Protein AF-A0A538GQW2-F1 (afdb_monomer_lite)

Sequence (144 aa):
MAVRPARARRPAAADGRGLSLFFSEIAHFVPCELCWYQRICMYPLTIASLLAALANDRRVARYLLPLPLVGACVSVYHLLVENKVVGQSTACLISAPGGCATKWIEEFGYVTIPVLALTAFALCFAFLLLGALPPPRLATVEAT

Radius of gyration: 22.12 Å; chains: 1; bounding box: 91×37×44 Å

Structure (mmCIF, N/CA/C/O backbone):
data_AF-A0A538GQW2-F1
#
_entry.id   AF-A0A538GQW2-F1
#
loop_
_atom_site.group_PDB
_atom_site.id
_atom_site.type_symbol
_atom_site.label_atom_id
_atom_site.label_alt_id
_atom_site.label_comp_id
_atom_site.label_asym_id
_atom_site.label_entity_id
_atom_site.label_seq_id
_atom_site.pdbx_PDB_ins_code
_atom_site.Cartn_x
_atom_site.Cartn_y
_atom_site.Cartn_z
_atom_site.occupancy
_atom_site.B_iso_or_equiv
_atom_site.auth_seq_id
_atom_site.auth_comp_id
_atom_site.auth_asym_id
_atom_site.auth_atom_id
_atom_site.pdbx_PDB_model_num
ATOM 1 N N . MET A 1 1 ? 53.603 16.274 11.797 1.00 43.31 1 MET A N 1
ATOM 2 C CA . MET A 1 1 ? 53.699 15.618 13.117 1.00 43.31 1 MET A CA 1
ATOM 3 C C . MET A 1 1 ? 53.087 16.563 14.147 1.00 43.31 1 MET A C 1
ATOM 5 O O . MET A 1 1 ? 53.716 17.554 14.470 1.00 43.31 1 MET A O 1
ATOM 9 N N . ALA A 1 2 ? 51.837 16.335 14.560 1.00 39.91 2 ALA A N 1
ATOM 10 C CA . ALA A 1 2 ? 51.233 16.915 15.764 1.00 39.91 2 ALA A CA 1
ATOM 11 C C . ALA A 1 2 ? 49.959 16.123 16.093 1.00 39.91 2 ALA A C 1
ATOM 13 O O . ALA A 1 2 ? 49.203 15.729 15.208 1.00 39.91 2 ALA A O 1
ATOM 14 N N . VAL A 1 3 ? 49.822 15.815 17.373 1.00 46.31 3 VAL A N 1
ATOM 15 C CA . VAL A 1 3 ? 49.082 14.701 17.964 1.00 46.31 3 VAL A CA 1
ATOM 16 C C . VAL A 1 3 ? 47.628 15.092 18.266 1.00 46.31 3 VAL A C 1
ATOM 18 O O . VAL A 1 3 ? 47.338 16.233 18.611 1.00 46.31 3 VAL A O 1
ATOM 21 N N . ARG A 1 4 ? 46.710 14.125 18.120 1.00 53.34 4 ARG A N 1
ATOM 22 C CA . ARG A 1 4 ? 45.269 14.217 18.429 1.00 53.34 4 ARG A CA 1
ATOM 23 C C . ARG A 1 4 ? 44.999 14.664 19.875 1.00 53.34 4 ARG A C 1
ATOM 25 O O . ARG A 1 4 ? 45.653 14.143 20.775 1.00 53.34 4 ARG A O 1
ATOM 32 N N . PRO A 1 5 ? 43.890 15.376 20.136 1.00 49.88 5 PRO A N 1
ATOM 33 C CA . PRO A 1 5 ? 43.146 15.203 21.371 1.00 49.88 5 PRO A CA 1
ATOM 34 C C . PRO A 1 5 ? 41.912 14.322 21.136 1.00 49.88 5 PRO A C 1
ATOM 36 O O . PRO A 1 5 ? 41.157 14.470 20.173 1.00 49.88 5 PRO A O 1
ATOM 39 N N . ALA A 1 6 ? 41.735 13.369 22.045 1.00 54.78 6 ALA A N 1
ATOM 40 C CA . ALA A 1 6 ? 40.610 12.459 22.133 1.00 54.78 6 ALA A CA 1
ATOM 41 C C . ALA A 1 6 ? 39.270 13.213 22.209 1.00 54.78 6 ALA A C 1
ATOM 43 O O . ALA A 1 6 ? 38.963 13.845 23.217 1.00 54.78 6 ALA A O 1
ATOM 44 N N . ARG A 1 7 ? 38.419 13.087 21.182 1.00 55.00 7 ARG A N 1
ATOM 45 C CA . ARG A 1 7 ? 36.977 13.308 21.351 1.00 55.00 7 ARG A CA 1
ATOM 46 C C . ARG A 1 7 ? 36.307 11.974 21.639 1.00 55.00 7 ARG A C 1
ATOM 48 O O . ARG A 1 7 ? 36.103 11.159 20.747 1.00 55.00 7 ARG A O 1
ATOM 55 N N . ALA A 1 8 ? 36.062 11.788 22.933 1.00 50.91 8 ALA A N 1
ATOM 56 C CA . ALA A 1 8 ? 34.966 11.054 23.550 1.00 50.91 8 ALA A CA 1
ATOM 57 C C . ALA A 1 8 ? 34.239 10.048 22.642 1.00 50.91 8 ALA A C 1
ATOM 59 O O . ALA A 1 8 ? 33.421 10.422 21.801 1.00 50.91 8 ALA A O 1
ATOM 60 N N . ARG A 1 9 ? 34.469 8.757 22.914 1.00 55.25 9 ARG A N 1
ATOM 61 C CA . ARG A 1 9 ? 33.508 7.691 22.616 1.00 55.25 9 ARG A CA 1
ATOM 62 C C . ARG A 1 9 ? 32.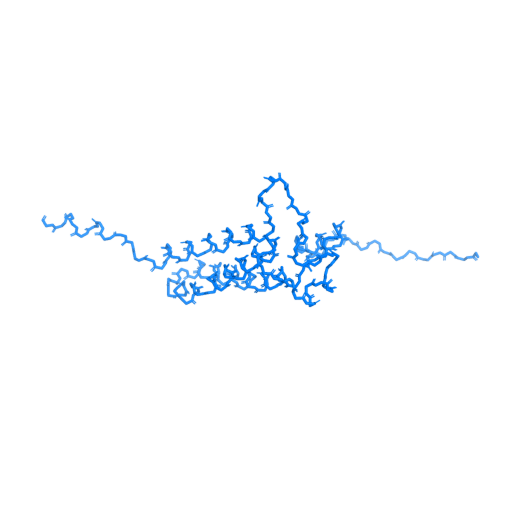166 8.097 23.227 1.00 55.25 9 ARG A C 1
ATOM 64 O O . ARG A 1 9 ? 31.976 7.968 24.433 1.00 55.25 9 ARG A O 1
ATOM 71 N N . ARG A 1 10 ? 31.256 8.630 22.412 1.00 51.97 10 ARG A N 1
ATOM 72 C CA . ARG A 1 10 ? 29.853 8.750 22.807 1.00 51.97 10 ARG A CA 1
ATOM 73 C C . ARG A 1 10 ? 29.294 7.327 22.925 1.00 51.97 10 ARG A C 1
ATOM 75 O O . ARG A 1 10 ? 29.550 6.526 22.024 1.00 51.97 10 ARG A O 1
ATOM 82 N N . PRO A 1 11 ? 28.603 6.984 24.024 1.00 46.16 11 PRO A N 1
ATOM 83 C CA . PRO A 1 11 ? 28.002 5.669 24.182 1.00 46.16 11 PRO A CA 1
ATOM 84 C C . PRO A 1 11 ? 27.003 5.424 23.046 1.00 46.16 11 PRO A C 1
ATOM 86 O O . PRO A 1 11 ? 26.161 6.269 22.745 1.00 46.16 11 PRO A O 1
ATOM 89 N N . ALA A 1 12 ? 27.148 4.267 22.403 1.00 52.91 12 ALA A N 1
ATOM 90 C CA . ALA A 1 12 ? 26.358 3.772 21.283 1.00 52.91 12 ALA A CA 1
ATOM 91 C C . ALA A 1 12 ? 24.924 3.395 21.710 1.00 52.91 12 ALA A C 1
ATOM 93 O O . ALA A 1 12 ? 24.544 2.230 21.659 1.00 52.91 12 ALA A O 1
ATOM 94 N N . ALA A 1 13 ? 24.143 4.363 22.192 1.00 51.22 13 ALA A N 1
ATOM 95 C CA . ALA A 1 13 ? 22.831 4.104 22.784 1.00 51.22 13 ALA A CA 1
ATOM 96 C C . ALA A 1 13 ? 21.854 5.281 22.606 1.00 51.22 13 ALA A C 1
ATOM 98 O O . ALA A 1 13 ? 21.323 5.789 23.587 1.00 51.22 13 ALA A O 1
ATOM 99 N N . ALA A 1 14 ? 21.638 5.758 21.376 1.00 52.41 14 ALA A N 1
ATOM 100 C CA . ALA A 1 14 ? 20.569 6.737 21.111 1.00 52.41 14 ALA A CA 1
ATOM 101 C C . ALA A 1 14 ? 20.098 6.835 19.653 1.00 52.41 14 ALA A C 1
ATOM 103 O O . ALA A 1 14 ? 19.223 7.645 19.356 1.00 52.41 14 ALA A O 1
ATOM 104 N N . ASP A 1 15 ? 20.626 6.036 18.729 1.00 48.31 15 ASP A N 1
ATOM 105 C CA . ASP A 1 15 ? 20.190 6.146 17.346 1.00 48.31 15 ASP A CA 1
ATOM 106 C C . ASP A 1 15 ? 19.033 5.177 17.148 1.00 48.31 15 ASP A C 1
ATOM 108 O O . ASP A 1 15 ? 19.234 4.005 16.828 1.00 48.31 15 ASP A O 1
ATOM 112 N N . GLY A 1 16 ? 17.814 5.681 17.348 1.00 52.66 16 GLY A N 1
ATOM 113 C CA . GLY A 1 16 ? 16.568 5.090 16.865 1.00 52.66 16 GLY A CA 1
ATOM 114 C C . GLY A 1 16 ? 16.546 5.000 15.336 1.00 52.66 16 GLY A C 1
ATOM 115 O O . GLY A 1 16 ? 15.627 5.487 14.683 1.00 52.66 16 GLY A O 1
ATOM 116 N N . ARG A 1 17 ? 17.573 4.390 14.739 1.00 49.81 17 ARG A N 1
ATOM 117 C CA . ARG A 1 17 ? 17.541 3.894 13.375 1.00 49.81 17 ARG A CA 1
ATOM 118 C C . ARG A 1 17 ? 16.548 2.747 13.403 1.00 49.81 17 ARG A C 1
ATOM 120 O O . ARG A 1 17 ? 16.905 1.609 13.699 1.00 49.81 17 ARG A O 1
ATOM 127 N N . GLY A 1 18 ? 15.283 3.071 13.139 1.00 56.62 18 GLY A N 1
ATOM 128 C CA . GLY A 1 18 ? 14.297 2.071 12.763 1.00 56.62 18 GLY A CA 1
ATOM 129 C C . GLY A 1 18 ? 14.911 1.161 11.701 1.00 56.62 18 GLY A C 1
ATOM 130 O O . GLY A 1 18 ? 15.742 1.605 10.905 1.00 56.62 18 GLY A O 1
ATOM 131 N N . LEU A 1 19 ? 14.527 -0.112 11.705 1.00 53.91 19 LEU A N 1
ATOM 132 C CA . LEU A 1 19 ? 15.048 -1.152 10.811 1.00 53.91 19 LEU A CA 1
ATOM 133 C C . LEU A 1 19 ? 15.159 -0.699 9.331 1.00 53.91 19 LEU A C 1
ATOM 135 O O . LEU A 1 19 ? 16.046 -1.144 8.608 1.00 53.91 19 LEU A O 1
ATOM 139 N N . SER A 1 20 ? 14.330 0.263 8.905 1.00 51.31 20 SER A N 1
ATOM 140 C CA . SER A 1 20 ? 14.358 0.916 7.590 1.00 51.31 20 SER A CA 1
ATOM 141 C C . SER A 1 20 ? 15.637 1.702 7.259 1.00 51.31 20 SER A C 1
ATOM 143 O O . SER A 1 20 ? 16.027 1.742 6.095 1.00 51.31 20 SER A O 1
ATOM 145 N N . LEU A 1 21 ? 16.288 2.338 8.239 1.00 51.03 21 LEU A N 1
ATOM 146 C CA . LEU A 1 21 ? 17.530 3.100 8.031 1.00 51.03 21 LEU A CA 1
ATOM 147 C C . LEU A 1 21 ? 18.754 2.182 7.955 1.00 51.03 21 LEU A C 1
ATOM 149 O O . LEU A 1 21 ? 19.698 2.486 7.233 1.00 51.03 21 LEU A O 1
ATOM 153 N N . PHE A 1 22 ? 18.716 1.035 8.640 1.00 55.72 22 PHE A N 1
ATOM 154 C CA . PHE A 1 22 ? 19.795 0.046 8.585 1.00 55.72 22 PHE A CA 1
ATOM 155 C C . PHE A 1 22 ? 19.916 -0.571 7.183 1.00 55.72 22 PHE A C 1
ATOM 157 O O . PHE A 1 22 ? 21.017 -0.735 6.669 1.00 55.72 22 PHE A O 1
ATOM 164 N N . PHE A 1 23 ? 18.785 -0.821 6.516 1.00 50.94 23 PHE A N 1
ATOM 165 C CA . PHE A 1 23 ? 18.767 -1.360 5.152 1.00 50.94 23 PHE A CA 1
ATOM 166 C C . PHE A 1 23 ? 19.247 -0.360 4.082 1.00 50.94 23 PHE A C 1
ATOM 168 O O . PHE A 1 23 ? 19.755 -0.781 3.047 1.00 50.94 23 PHE A O 1
ATOM 175 N N . SER A 1 24 ? 19.124 0.952 4.321 1.00 50.03 24 SER A N 1
ATOM 176 C CA . SER A 1 24 ? 19.532 1.979 3.348 1.00 50.03 24 SER A CA 1
ATOM 177 C C . SER A 1 24 ? 21.019 2.341 3.425 1.00 50.03 24 SER A C 1
ATOM 179 O O . SER A 1 24 ? 21.592 2.716 2.408 1.00 50.03 24 SER A O 1
ATOM 181 N N . GLU A 1 25 ? 21.638 2.233 4.603 1.00 50.47 25 GLU A N 1
ATOM 182 C CA . GLU A 1 25 ? 23.059 2.563 4.816 1.00 50.47 25 GLU A CA 1
ATOM 183 C C . GLU A 1 25 ? 23.985 1.342 4.695 1.00 50.47 25 GLU A C 1
ATOM 185 O O . GLU A 1 25 ? 25.102 1.476 4.211 1.00 50.47 25 GLU A O 1
ATOM 190 N N . ILE A 1 26 ? 23.540 0.140 5.094 1.00 47.19 26 ILE A N 1
ATOM 191 C CA . ILE A 1 26 ? 24.405 -1.057 5.119 1.00 47.19 26 ILE A CA 1
ATOM 192 C C . ILE A 1 26 ? 24.191 -1.987 3.908 1.00 47.19 26 ILE A C 1
ATOM 194 O O . ILE A 1 26 ? 25.122 -2.689 3.525 1.00 47.19 26 ILE A O 1
ATOM 198 N N . ALA A 1 27 ? 23.000 -2.014 3.290 1.00 50.69 27 ALA A N 1
ATOM 199 C CA . ALA A 1 27 ? 22.667 -2.998 2.245 1.00 50.69 27 ALA A CA 1
ATOM 200 C C . ALA A 1 27 ? 22.592 -2.435 0.808 1.00 50.69 27 ALA A C 1
ATOM 202 O O . ALA A 1 27 ? 22.321 -3.194 -0.116 1.00 50.69 27 ALA A O 1
ATOM 203 N N . HIS A 1 28 ? 22.824 -1.130 0.601 1.00 53.62 28 HIS A N 1
ATOM 204 C CA . HIS A 1 28 ? 22.848 -0.460 -0.716 1.00 53.62 28 HIS A CA 1
ATOM 205 C C . HIS A 1 28 ? 21.639 -0.723 -1.649 1.00 53.62 28 HIS A C 1
ATOM 207 O O . HIS A 1 28 ? 21.737 -0.526 -2.860 1.00 53.62 28 HIS A O 1
ATOM 213 N N . PHE A 1 29 ? 20.472 -1.110 -1.123 1.00 58.59 29 PHE A N 1
ATOM 214 C CA .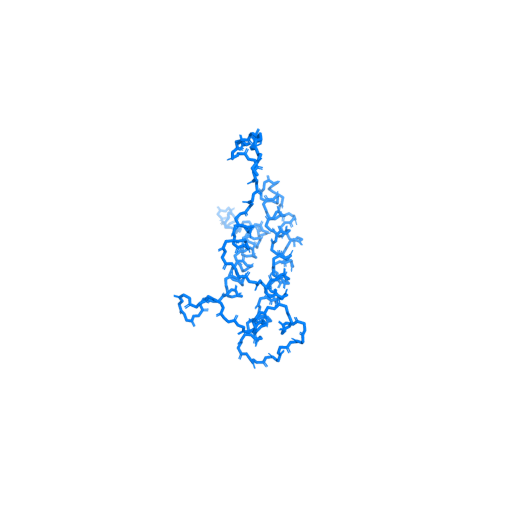 PHE A 1 29 ? 19.252 -1.214 -1.927 1.00 58.59 29 PHE A CA 1
ATOM 215 C C . PHE A 1 29 ? 18.659 0.177 -2.152 1.00 58.59 29 PHE A C 1
ATOM 217 O O . PHE A 1 29 ? 17.986 0.718 -1.274 1.00 58.59 29 PHE A O 1
ATOM 224 N N . VAL A 1 30 ? 18.899 0.758 -3.329 1.00 64.06 30 VAL A N 1
ATOM 225 C CA . VAL A 1 30 ? 18.277 2.021 -3.752 1.00 64.06 30 VAL A CA 1
ATOM 226 C C . VAL A 1 30 ? 16.804 1.742 -4.083 1.00 64.06 30 VAL A C 1
ATOM 228 O O . VAL A 1 30 ? 16.530 1.049 -5.065 1.00 64.06 30 VAL A O 1
ATOM 231 N N . PRO A 1 31 ? 15.836 2.211 -3.269 1.00 66.00 31 PRO A N 1
ATOM 232 C CA . PRO A 1 31 ? 14.428 1.954 -3.533 1.00 66.00 31 PRO A CA 1
ATOM 233 C C . PRO A 1 31 ? 13.960 2.764 -4.743 1.00 66.00 31 PRO A C 1
ATOM 235 O O . PRO A 1 31 ? 14.299 3.933 -4.896 1.00 66.00 31 PRO A O 1
ATOM 238 N N . CYS A 1 32 ? 13.127 2.145 -5.571 1.00 75.12 32 CYS A N 1
ATOM 239 C CA . CYS A 1 32 ? 12.479 2.802 -6.695 1.00 75.12 32 CYS A CA 1
ATOM 240 C C . CYS A 1 32 ? 11.391 3.799 -6.239 1.00 75.12 32 CYS A C 1
ATOM 242 O O . CYS A 1 32 ? 10.823 3.637 -5.156 1.00 75.12 32 CYS A O 1
ATOM 244 N N . GLU A 1 33 ? 11.017 4.780 -7.067 1.00 79.56 33 GLU A N 1
ATOM 245 C CA . GLU A 1 33 ? 9.937 5.728 -6.723 1.00 79.56 33 GLU A CA 1
ATOM 246 C C . GLU A 1 33 ? 8.608 5.039 -6.371 1.00 79.56 33 GLU A C 1
ATOM 248 O O . GLU A 1 33 ? 7.979 5.378 -5.371 1.00 79.56 33 GLU A O 1
ATOM 253 N N . LEU A 1 34 ? 8.182 4.020 -7.125 1.00 77.94 34 LEU A N 1
ATOM 254 C CA . LEU A 1 34 ? 6.955 3.277 -6.793 1.00 77.94 34 LEU A CA 1
ATOM 255 C C . LEU A 1 34 ? 7.062 2.545 -5.447 1.00 77.94 34 LEU A C 1
ATOM 257 O O . LEU A 1 34 ? 6.091 2.469 -4.696 1.00 77.94 34 LEU A O 1
ATOM 261 N N . CYS A 1 35 ? 8.244 2.027 -5.128 1.00 78.38 35 CYS A N 1
ATOM 262 C CA . CYS A 1 35 ? 8.551 1.397 -3.852 1.00 78.38 35 CYS A CA 1
ATOM 263 C C . CYS A 1 35 ? 8.421 2.427 -2.714 1.00 78.38 35 CYS A C 1
ATOM 265 O O . CYS A 1 35 ? 7.981 2.107 -1.607 1.00 78.38 35 CYS A O 1
ATOM 267 N N . TRP A 1 36 ? 8.772 3.685 -2.990 1.00 81.38 36 TRP A N 1
ATOM 268 C CA . TRP A 1 36 ? 8.606 4.800 -2.066 1.00 81.38 36 TRP A CA 1
ATOM 269 C C . TRP A 1 36 ? 7.129 5.160 -1.860 1.00 81.38 36 TRP A C 1
ATOM 271 O O . TRP A 1 36 ? 6.697 5.307 -0.714 1.00 81.38 36 TRP A O 1
ATOM 281 N N . TYR A 1 37 ? 6.322 5.173 -2.926 1.00 83.25 37 TYR A N 1
ATOM 282 C CA . TYR A 1 37 ? 4.868 5.345 -2.820 1.00 83.25 37 TYR A CA 1
ATOM 283 C C . TYR A 1 37 ? 4.212 4.254 -1.962 1.00 83.25 37 TYR A C 1
ATOM 285 O O . TYR A 1 37 ? 3.394 4.570 -1.097 1.00 83.25 37 TYR A O 1
ATOM 293 N N . GLN A 1 38 ? 4.621 2.989 -2.110 1.00 84.69 38 GLN A N 1
ATOM 294 C CA . GLN A 1 38 ? 4.133 1.902 -1.248 1.00 84.69 38 GLN A CA 1
ATOM 2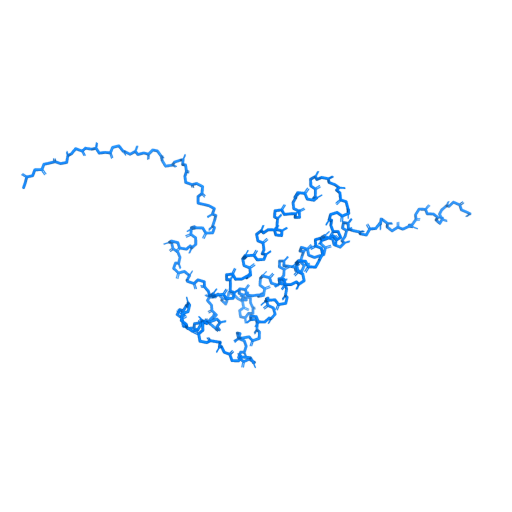95 C C . GLN A 1 38 ? 4.446 2.165 0.236 1.00 84.69 38 GLN A C 1
ATOM 297 O O . GLN A 1 38 ? 3.580 1.955 1.089 1.00 84.69 38 GLN A O 1
ATOM 302 N N . ARG A 1 39 ? 5.637 2.694 0.562 1.00 84.19 39 ARG A N 1
ATOM 303 C CA . ARG A 1 39 ? 6.003 3.058 1.947 1.00 84.19 39 ARG A CA 1
ATOM 304 C C . ARG A 1 39 ? 5.162 4.210 2.495 1.00 84.19 39 ARG A C 1
ATOM 306 O O . ARG A 1 39 ? 4.709 4.122 3.635 1.00 84.19 39 ARG A O 1
ATOM 313 N N . ILE A 1 40 ? 4.921 5.255 1.699 1.00 85.06 40 ILE A N 1
ATOM 314 C CA . ILE A 1 40 ? 4.074 6.387 2.116 1.00 85.06 40 ILE A CA 1
ATOM 315 C C . ILE A 1 40 ? 2.649 5.925 2.408 1.00 85.06 40 ILE A C 1
ATOM 317 O O . ILE A 1 40 ? 2.040 6.424 3.346 1.00 85.06 40 ILE A O 1
ATOM 321 N N . CYS A 1 41 ? 2.116 4.970 1.647 1.00 84.94 41 CYS A N 1
ATOM 322 C CA . CYS A 1 41 ? 0.794 4.415 1.925 1.00 84.94 41 CYS A CA 1
ATOM 323 C C . CYS A 1 41 ? 0.792 3.520 3.174 1.00 84.94 41 CYS A C 1
ATOM 325 O O . CYS A 1 41 ? -0.176 3.525 3.935 1.00 84.94 41 CYS A O 1
ATOM 327 N N . MET A 1 42 ? 1.865 2.758 3.408 1.00 85.94 42 MET A N 1
ATOM 328 C CA . MET A 1 42 ? 1.907 1.758 4.476 1.00 85.94 42 MET A CA 1
ATOM 329 C C . MET A 1 42 ? 2.110 2.363 5.876 1.00 85.94 42 MET A C 1
ATOM 331 O O . MET A 1 42 ? 1.429 1.954 6.813 1.00 85.94 42 MET A O 1
ATOM 335 N N . TYR A 1 43 ? 3.010 3.334 6.050 1.00 85.50 43 TYR A N 1
ATOM 336 C CA . TYR A 1 43 ? 3.316 3.902 7.375 1.00 85.50 43 TYR A CA 1
ATOM 337 C C . TYR A 1 43 ? 2.136 4.577 8.099 1.00 85.50 43 TYR A C 1
ATOM 339 O O . TYR A 1 43 ? 1.925 4.285 9.277 1.00 85.50 43 TYR A O 1
ATOM 347 N N . PRO A 1 44 ? 1.333 5.450 7.465 1.00 85.69 44 PRO A N 1
ATOM 348 C CA . PRO A 1 44 ? 0.168 6.022 8.129 1.00 85.69 44 PRO A CA 1
ATOM 349 C C . PRO A 1 44 ? -0.903 4.957 8.381 1.00 85.69 44 PRO A C 1
ATOM 351 O O . PRO A 1 44 ? -1.585 5.016 9.400 1.00 85.69 44 PRO A O 1
ATOM 354 N N . LEU A 1 45 ? -1.023 3.957 7.499 1.00 86.06 45 LEU A N 1
ATOM 355 C CA . LEU A 1 45 ? -1.981 2.866 7.650 1.00 86.06 45 LEU A CA 1
ATOM 356 C C . LEU A 1 45 ? -1.675 2.001 8.879 1.00 86.06 45 LEU A C 1
ATOM 358 O O . LEU A 1 45 ? -2.591 1.674 9.635 1.00 86.06 45 LEU A O 1
ATOM 362 N N . THR A 1 46 ? -0.413 1.633 9.109 1.00 85.50 46 THR A N 1
ATOM 363 C CA . THR A 1 46 ? -0.033 0.819 10.276 1.00 85.50 46 THR A CA 1
ATOM 364 C C . THR A 1 46 ? -0.232 1.578 11.582 1.00 85.50 46 THR A C 1
ATOM 366 O O . THR A 1 46 ? -0.779 1.022 12.531 1.00 85.50 46 THR A O 1
ATOM 369 N N . ILE A 1 47 ? 0.121 2.865 11.620 1.00 87.56 47 ILE A N 1
ATOM 370 C CA . ILE A 1 47 ? -0.101 3.711 12.800 1.00 87.56 47 ILE A CA 1
ATOM 371 C C . ILE A 1 47 ? -1.602 3.867 13.069 1.00 87.56 47 ILE A C 1
ATOM 373 O O . ILE A 1 47 ? -2.057 3.661 14.193 1.00 87.56 47 ILE A O 1
ATOM 377 N N . ALA A 1 48 ? -2.393 4.185 12.043 1.00 86.81 48 ALA A N 1
ATOM 378 C CA . ALA A 1 48 ? -3.823 4.409 12.207 1.00 86.81 48 ALA A CA 1
ATOM 379 C C . ALA A 1 48 ? -4.587 3.123 12.570 1.00 86.81 48 ALA A C 1
ATOM 381 O O . ALA A 1 48 ? -5.472 3.164 13.422 1.00 86.81 48 ALA A O 1
ATOM 382 N N . SER A 1 49 ? -4.228 1.975 11.984 1.00 84.31 49 SER A N 1
ATOM 383 C CA . SER A 1 49 ? -4.838 0.683 12.337 1.00 84.31 49 SER A CA 1
ATOM 384 C C . SER A 1 49 ? -4.480 0.244 13.759 1.00 84.31 49 SER A C 1
ATOM 386 O O . SER A 1 49 ? -5.353 -0.250 14.472 1.00 84.31 49 SER A O 1
ATOM 388 N N . LEU A 1 50 ? -3.248 0.498 14.214 1.00 86.25 50 LEU A N 1
ATOM 389 C CA . LEU A 1 50 ? -2.835 0.247 15.596 1.00 86.25 50 LEU A CA 1
ATOM 390 C C . LEU A 1 50 ? -3.618 1.117 16.591 1.00 86.25 50 LEU A C 1
ATOM 392 O O . LEU A 1 50 ? -4.127 0.609 17.588 1.00 86.25 50 LEU A O 1
ATOM 396 N N . LEU A 1 51 ? -3.759 2.415 16.311 1.00 85.56 51 LEU A N 1
ATOM 397 C CA . LEU A 1 51 ? -4.537 3.323 17.159 1.00 85.56 51 LEU A CA 1
ATOM 398 C C . LEU A 1 51 ? -6.022 2.941 17.192 1.00 85.56 51 LEU A C 1
ATOM 400 O O . LEU A 1 51 ? -6.629 2.964 18.260 1.00 85.56 51 LEU A O 1
ATOM 404 N N . ALA A 1 52 ? -6.595 2.536 16.055 1.00 83.88 52 ALA A N 1
ATOM 405 C CA . ALA A 1 52 ? -7.972 2.050 15.994 1.00 83.88 52 ALA A CA 1
ATOM 406 C C . ALA A 1 52 ? -8.169 0.777 16.836 1.00 83.88 52 ALA A C 1
ATOM 408 O O . ALA A 1 52 ? -9.186 0.647 17.520 1.00 83.88 52 ALA A O 1
ATOM 409 N N . ALA A 1 53 ? -7.185 -0.131 16.834 1.00 81.19 53 ALA A N 1
ATOM 410 C CA . ALA A 1 53 ? -7.203 -1.334 17.660 1.00 81.19 53 ALA A CA 1
ATOM 411 C C . ALA A 1 53 ? -7.130 -1.008 19.163 1.00 81.19 53 ALA A C 1
ATOM 413 O O . ALA A 1 53 ? -7.880 -1.586 19.946 1.00 81.19 53 ALA A O 1
ATOM 414 N N . LEU A 1 54 ? -6.286 -0.049 19.565 1.00 85.62 54 LEU A N 1
ATOM 415 C CA . LEU A 1 54 ? -6.170 0.388 20.964 1.00 85.62 54 LEU A CA 1
ATOM 416 C C . LEU A 1 54 ? -7.414 1.137 21.461 1.00 85.62 54 LEU A C 1
ATOM 418 O O . LEU A 1 54 ? -7.825 0.953 22.603 1.00 85.62 54 LEU A O 1
ATOM 422 N N . ALA A 1 55 ? -8.027 1.962 20.610 1.00 82.62 55 ALA A N 1
ATOM 423 C CA . ALA A 1 55 ? -9.241 2.704 20.947 1.00 82.62 55 ALA A CA 1
ATOM 424 C C . ALA A 1 55 ? -10.510 1.829 20.941 1.00 82.62 55 ALA A C 1
ATOM 426 O O . ALA A 1 55 ? -11.565 2.284 21.379 1.00 82.62 55 ALA A O 1
ATOM 427 N N . ASN A 1 56 ? -10.425 0.593 20.425 1.00 76.44 56 ASN A N 1
ATOM 428 C CA . ASN A 1 56 ? -11.544 -0.334 20.217 1.00 76.44 56 ASN A CA 1
ATOM 429 C C . ASN A 1 56 ? -12.737 0.294 19.457 1.00 76.44 56 ASN A C 1
ATOM 431 O O . ASN A 1 56 ? -13.881 -0.159 19.566 1.00 76.44 56 ASN A O 1
ATOM 435 N N . ASP A 1 57 ? -12.481 1.348 18.674 1.00 75.62 57 ASP A N 1
ATOM 436 C CA . ASP A 1 57 ? -13.508 2.077 17.938 1.00 75.62 57 ASP A CA 1
ATOM 437 C C . ASP A 1 57 ? -13.683 1.477 16.539 1.00 75.62 57 ASP A C 1
ATOM 439 O O . ASP A 1 57 ? -12.944 1.750 15.587 1.00 75.62 57 ASP A O 1
ATOM 443 N N . ARG A 1 58 ? -14.727 0.657 16.401 1.00 74.56 58 ARG A N 1
ATOM 444 C CA . ARG A 1 58 ? -15.083 -0.019 15.144 1.00 74.56 58 ARG A CA 1
ATOM 445 C C . ARG A 1 58 ? -15.524 0.945 14.039 1.00 74.56 58 ARG A C 1
ATOM 447 O O . ARG A 1 58 ? -15.572 0.549 12.873 1.00 74.56 58 ARG A O 1
ATOM 454 N N . ARG A 1 59 ? -15.866 2.197 14.366 1.00 78.19 59 ARG A N 1
ATOM 455 C CA . ARG A 1 59 ? -16.231 3.205 13.356 1.00 78.19 59 ARG A CA 1
ATOM 456 C C . ARG A 1 59 ? -15.000 3.661 12.587 1.00 78.19 59 ARG A C 1
ATOM 458 O O . ARG A 1 59 ? -15.072 3.787 11.367 1.00 78.19 59 ARG A O 1
ATOM 465 N N . VAL A 1 60 ? -13.868 3.822 13.273 1.00 79.69 60 VAL A N 1
ATOM 466 C CA . VAL A 1 60 ? -12.587 4.209 12.659 1.00 79.69 60 VAL A CA 1
ATOM 467 C C . VAL A 1 60 ? -12.131 3.160 11.644 1.00 79.69 60 VAL A C 1
ATOM 469 O O . VAL A 1 60 ? -11.702 3.520 10.550 1.00 79.69 60 VAL A O 1
ATOM 472 N N . ALA A 1 61 ? -12.331 1.870 11.939 1.00 76.94 61 ALA A N 1
ATOM 473 C CA . ALA A 1 61 ? -12.002 0.784 11.013 1.00 76.94 61 ALA A CA 1
ATOM 474 C C . ALA A 1 61 ? -12.717 0.907 9.651 1.00 76.94 61 ALA A C 1
ATOM 476 O O . ALA A 1 61 ? -12.132 0.584 8.618 1.00 76.94 61 ALA A O 1
ATOM 477 N N . ARG A 1 62 ? -13.951 1.439 9.621 1.00 79.50 62 ARG A N 1
ATOM 478 C CA . ARG A 1 62 ? -14.699 1.652 8.368 1.00 79.50 62 ARG A CA 1
ATOM 479 C C . ARG A 1 62 ? -14.131 2.784 7.521 1.00 79.50 62 ARG A C 1
ATOM 481 O O . ARG A 1 62 ? -14.093 2.659 6.303 1.00 79.50 62 ARG A O 1
ATOM 488 N N . TYR A 1 63 ? -13.671 3.860 8.154 1.00 84.00 63 TYR A N 1
ATOM 489 C CA . TYR A 1 63 ? -13.028 4.974 7.451 1.00 84.00 63 TYR A CA 1
ATOM 490 C C . TYR A 1 63 ? -11.634 4.618 6.937 1.00 84.00 63 TYR A C 1
ATOM 492 O O . TYR A 1 63 ? -11.168 5.210 5.968 1.00 84.00 63 TYR A O 1
ATOM 500 N N . LEU A 1 64 ? -10.980 3.641 7.567 1.00 85.56 64 LEU A N 1
ATOM 501 C CA . LEU A 1 64 ? -9.643 3.199 7.195 1.00 85.56 64 LEU A CA 1
ATOM 502 C C . LEU A 1 64 ? -9.620 2.182 6.045 1.00 85.56 64 LEU A C 1
ATOM 504 O O . LEU A 1 64 ? -8.587 2.062 5.400 1.00 85.56 64 LEU A O 1
ATOM 508 N N . LEU A 1 65 ? -10.732 1.492 5.751 1.00 85.25 65 LEU A N 1
ATOM 509 C CA . LEU A 1 65 ? -10.864 0.495 4.670 1.00 85.25 65 LEU A CA 1
ATOM 510 C C . LEU A 1 65 ? -10.420 0.933 3.255 1.00 85.25 65 LEU A C 1
ATOM 512 O O . LEU A 1 65 ? -9.819 0.106 2.567 1.00 85.25 65 LEU A O 1
ATOM 516 N N . PRO A 1 66 ? -10.680 2.164 2.766 1.00 87.88 66 PRO A N 1
ATOM 517 C CA . PRO A 1 66 ? -10.241 2.566 1.425 1.00 87.88 66 PRO A CA 1
ATOM 518 C C . PRO A 1 66 ? -8.722 2.763 1.315 1.00 87.88 66 PRO A C 1
ATOM 520 O O . PRO A 1 66 ? -8.160 2.617 0.234 1.00 87.88 66 PRO A O 1
ATOM 523 N N . LEU A 1 67 ? -8.029 3.061 2.416 1.00 87.44 67 LEU A N 1
ATOM 524 C CA . LE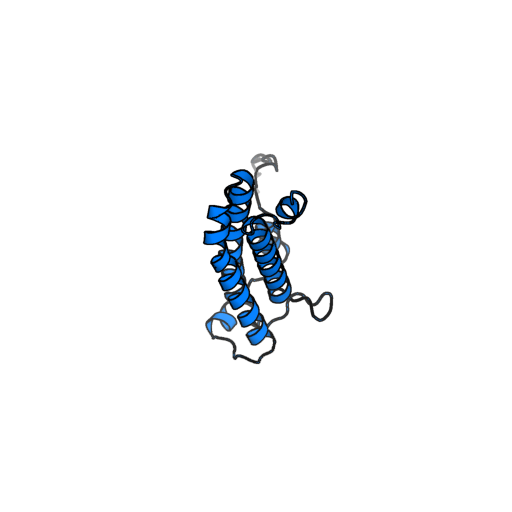U A 1 67 ? -6.590 3.330 2.412 1.00 87.44 67 LEU A CA 1
ATOM 525 C C . LEU A 1 67 ? -5.717 2.116 2.005 1.00 87.44 67 LEU A C 1
ATOM 527 O O . LEU A 1 67 ? -4.881 2.274 1.111 1.00 87.44 67 LEU A O 1
ATOM 531 N N . PRO A 1 68 ? -5.895 0.898 2.566 1.00 88.81 68 PRO A N 1
ATOM 532 C CA . PRO A 1 68 ? -5.185 -0.291 2.096 1.00 88.81 68 PRO A CA 1
ATOM 533 C C . PRO A 1 68 ? -5.573 -0.685 0.668 1.00 88.81 68 PRO A C 1
ATOM 535 O O . PRO A 1 68 ? -4.747 -1.271 -0.024 1.00 88.81 68 PRO A O 1
ATOM 538 N N . LEU A 1 69 ? -6.780 -0.342 0.198 1.00 89.38 69 LEU A N 1
ATOM 539 C CA . LEU A 1 69 ? -7.194 -0.607 -1.183 1.00 89.38 69 LEU A CA 1
ATOM 540 C C . LEU A 1 69 ? -6.348 0.200 -2.176 1.00 89.38 69 LEU A C 1
ATOM 542 O O . LEU A 1 69 ? -5.850 -0.356 -3.151 1.00 89.38 69 LEU A O 1
ATOM 546 N N . VAL A 1 70 ? -6.117 1.486 -1.893 1.00 90.69 70 VAL A N 1
ATOM 547 C CA . VAL A 1 70 ? -5.232 2.333 -2.710 1.00 90.69 70 VAL A CA 1
ATOM 548 C C . VAL A 1 70 ? -3.800 1.791 -2.699 1.00 90.69 70 VAL A C 1
ATOM 550 O O . VAL A 1 70 ? -3.187 1.664 -3.758 1.00 90.69 70 VAL A O 1
ATOM 553 N N . GLY A 1 71 ? -3.283 1.405 -1.527 1.00 88.12 71 GLY A N 1
ATOM 554 C CA . GLY A 1 71 ? -1.963 0.774 -1.409 1.00 88.12 71 GLY A CA 1
ATOM 555 C C . GLY A 1 71 ? -1.845 -0.515 -2.231 1.00 88.12 71 GLY A C 1
ATOM 556 O O . GLY A 1 71 ? -0.871 -0.695 -2.963 1.00 88.12 71 GLY A O 1
ATOM 557 N N . ALA A 1 72 ? -2.875 -1.365 -2.198 1.00 89.94 72 ALA A N 1
ATOM 558 C CA . ALA A 1 72 ? -2.939 -2.584 -2.999 1.00 89.94 72 ALA A CA 1
ATOM 559 C C . ALA A 1 72 ? -2.938 -2.288 -4.508 1.00 89.94 72 ALA A C 1
ATOM 561 O O . ALA A 1 72 ? -2.206 -2.943 -5.251 1.00 89.94 72 ALA A O 1
ATOM 562 N N . CYS A 1 73 ? -3.676 -1.272 -4.972 1.00 90.12 73 CYS A N 1
ATOM 563 C CA . CYS A 1 73 ? -3.643 -0.847 -6.376 1.00 90.12 73 CYS A CA 1
ATOM 564 C C . CYS A 1 73 ? -2.235 -0.417 -6.820 1.00 90.12 73 CYS A C 1
ATOM 566 O O . CYS A 1 73 ? -1.798 -0.786 -7.911 1.00 90.12 73 CYS A O 1
ATOM 568 N N . VAL A 1 74 ? -1.497 0.307 -5.970 1.00 88.50 74 VAL A N 1
ATOM 569 C CA . VAL A 1 74 ? -0.107 0.713 -6.252 1.00 88.50 74 VAL A CA 1
ATOM 570 C C . VAL A 1 74 ? 0.826 -0.504 -6.325 1.00 88.50 74 VAL A C 1
ATOM 572 O O . VAL A 1 74 ? 1.689 -0.567 -7.203 1.00 88.50 74 VAL A O 1
ATOM 575 N N . SER A 1 75 ? 0.647 -1.500 -5.453 1.00 87.94 75 SER A N 1
ATOM 576 C CA . SER A 1 75 ? 1.406 -2.758 -5.510 1.00 87.94 75 SER A CA 1
ATOM 577 C C . SER A 1 75 ? 1.115 -3.565 -6.778 1.00 87.94 75 SER A C 1
ATOM 579 O O . SER A 1 75 ? 2.050 -4.057 -7.410 1.00 87.94 75 SER A O 1
ATOM 581 N N . VAL A 1 76 ? -0.151 -3.647 -7.201 1.00 88.62 76 VAL A N 1
ATOM 582 C CA . VAL A 1 76 ? -0.537 -4.296 -8.468 1.00 88.62 76 VAL A CA 1
ATOM 583 C C . VAL A 1 76 ? 0.082 -3.569 -9.662 1.00 88.62 76 VAL A C 1
ATOM 585 O O . VAL A 1 76 ? 0.633 -4.214 -10.551 1.00 88.62 76 VAL A O 1
ATOM 588 N N . TYR A 1 77 ? 0.057 -2.234 -9.666 1.00 86.94 77 TYR A N 1
ATOM 589 C CA . TYR A 1 77 ? 0.699 -1.444 -10.716 1.00 86.94 77 TYR A CA 1
ATOM 590 C C . TYR A 1 77 ? 2.207 -1.716 -10.797 1.00 86.94 77 TYR A C 1
ATOM 592 O O . TYR A 1 77 ? 2.737 -1.929 -11.885 1.00 86.94 77 TYR A O 1
ATOM 600 N N . HIS A 1 78 ? 2.894 -1.803 -9.656 1.00 83.94 78 HIS A N 1
ATOM 601 C CA . HIS A 1 78 ? 4.312 -2.164 -9.637 1.00 83.94 78 HIS A CA 1
ATOM 602 C C . HIS A 1 78 ? 4.564 -3.561 -10.216 1.00 83.94 78 HIS A C 1
ATOM 604 O O . HIS A 1 78 ? 5.517 -3.747 -10.964 1.00 83.94 78 HIS A O 1
ATOM 610 N N . LEU A 1 79 ? 3.692 -4.530 -9.930 1.00 85.25 79 LEU A N 1
ATOM 611 C CA . LEU A 1 79 ? 3.801 -5.881 -10.481 1.00 85.25 79 LEU A CA 1
ATOM 612 C C . LEU A 1 79 ? 3.633 -5.898 -12.013 1.00 85.25 79 LEU A C 1
ATOM 614 O O . LEU A 1 79 ? 4.323 -6.640 -12.709 1.00 85.25 79 LEU A O 1
ATOM 618 N N . LEU A 1 80 ? 2.748 -5.053 -12.553 1.00 84.81 80 LEU A N 1
ATOM 619 C CA . LEU A 1 80 ? 2.567 -4.891 -14.001 1.00 84.81 80 LEU A CA 1
ATOM 620 C C . LEU A 1 80 ? 3.807 -4.289 -14.679 1.00 84.81 80 LEU A C 1
ATOM 622 O O . LEU A 1 80 ? 4.177 -4.718 -15.775 1.00 84.81 80 LEU A O 1
ATOM 626 N N . VAL A 1 81 ? 4.449 -3.318 -14.024 1.00 83.38 81 VAL A N 1
ATOM 627 C CA . VAL A 1 81 ? 5.702 -2.704 -14.493 1.00 83.38 81 VAL A CA 1
ATOM 628 C C . VAL A 1 81 ? 6.859 -3.706 -14.421 1.00 83.38 81 VAL A C 1
ATOM 630 O O . VAL A 1 81 ? 7.648 -3.808 -15.359 1.00 83.38 81 VAL A O 1
ATOM 633 N N . GLU A 1 82 ? 6.931 -4.499 -13.353 1.00 79.62 82 GLU A N 1
ATOM 634 C CA . GLU A 1 82 ? 7.939 -5.549 -13.176 1.00 79.62 82 GLU A CA 1
ATOM 635 C C . GLU A 1 82 ? 7.825 -6.649 -14.245 1.00 79.62 82 GLU A C 1
ATOM 637 O O . GLU A 1 82 ? 8.824 -7.064 -14.834 1.00 79.62 82 GLU A O 1
ATOM 642 N N . ASN A 1 83 ? 6.597 -7.061 -14.571 1.00 80.69 83 ASN A N 1
ATOM 643 C CA . ASN A 1 83 ? 6.316 -8.060 -15.605 1.00 80.69 83 ASN A CA 1
ATOM 644 C C . ASN A 1 83 ? 6.402 -7.510 -17.040 1.00 80.69 83 ASN A C 1
ATOM 646 O O . ASN A 1 83 ? 6.075 -8.227 -17.986 1.00 80.69 83 ASN A O 1
ATOM 650 N N . LYS A 1 84 ? 6.831 -6.251 -17.221 1.00 78.06 84 LYS A N 1
ATOM 651 C CA . LYS A 1 84 ? 6.937 -5.560 -18.521 1.00 78.06 84 LYS A CA 1
ATOM 652 C C . LYS A 1 84 ? 5.621 -5.494 -19.310 1.00 78.06 84 LYS A C 1
ATOM 654 O O . LYS A 1 84 ? 5.641 -5.285 -20.520 1.00 78.06 84 LYS A O 1
ATOM 659 N N . VAL A 1 85 ? 4.480 -5.644 -18.635 1.00 78.50 85 VAL A N 1
ATOM 660 C CA . VAL A 1 85 ? 3.148 -5.451 -19.233 1.00 78.50 85 VAL A CA 1
ATOM 661 C C . VAL A 1 85 ? 2.898 -3.960 -19.466 1.00 78.50 85 VAL A C 1
ATOM 663 O O . VAL A 1 85 ? 2.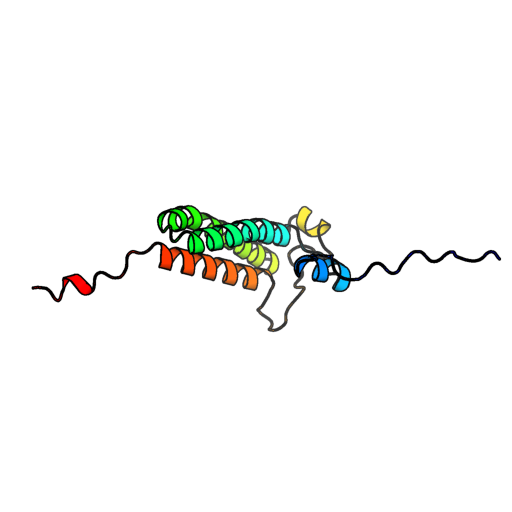271 -3.573 -20.449 1.00 78.50 85 VAL A O 1
ATOM 666 N N . VAL A 1 86 ? 3.430 -3.119 -18.574 1.00 77.88 86 VAL A N 1
ATOM 667 C CA . VAL A 1 86 ? 3.388 -1.657 -18.665 1.00 77.88 86 VAL A CA 1
ATOM 668 C C . VAL A 1 86 ? 4.817 -1.126 -18.772 1.00 77.88 86 VAL A C 1
ATOM 670 O O . VAL A 1 86 ? 5.702 -1.546 -18.028 1.00 77.88 86 VAL A O 1
ATOM 673 N N . GLY A 1 87 ? 5.047 -0.207 -19.713 1.00 71.31 87 GLY A N 1
ATOM 674 C CA . GLY A 1 87 ? 6.347 0.435 -19.898 1.00 71.31 87 GLY A CA 1
ATOM 675 C C . GLY A 1 87 ? 6.772 1.232 -18.662 1.00 71.31 87 GLY A C 1
ATOM 676 O O . GLY A 1 87 ? 5.951 1.867 -18.002 1.00 71.31 87 GLY A O 1
ATOM 677 N N . GLN A 1 88 ? 8.066 1.208 -18.344 1.00 71.69 88 GLN A N 1
ATOM 678 C CA . GLN A 1 88 ? 8.604 2.005 -17.244 1.00 71.69 88 GLN A CA 1
ATOM 679 C C . GLN A 1 88 ? 8.553 3.498 -17.584 1.00 71.69 88 GLN A C 1
ATOM 681 O O . GLN A 1 88 ? 8.868 3.903 -18.702 1.00 71.69 88 GLN A O 1
ATOM 686 N N . SER A 1 89 ? 8.204 4.332 -16.604 1.00 72.44 89 SER A N 1
ATOM 687 C CA . SER A 1 89 ? 8.335 5.782 -16.737 1.00 72.44 89 SER A CA 1
ATOM 688 C C . SER A 1 89 ? 9.807 6.210 -16.671 1.00 72.44 89 SER A C 1
ATOM 690 O O . SER A 1 89 ? 10.647 5.549 -16.055 1.00 72.44 89 SER A O 1
ATOM 692 N N . THR A 1 90 ? 10.133 7.358 -17.263 1.00 65.38 90 THR A N 1
ATOM 693 C CA . THR A 1 90 ? 11.472 7.967 -17.165 1.00 65.38 90 THR A CA 1
ATOM 694 C C . THR A 1 90 ? 11.873 8.267 -15.719 1.00 65.38 90 THR A C 1
ATOM 696 O O . THR A 1 90 ? 13.032 8.078 -15.364 1.00 65.38 90 THR A O 1
ATOM 699 N N . ALA A 1 91 ? 10.915 8.634 -14.859 1.00 67.25 91 ALA A N 1
ATOM 700 C CA . ALA A 1 91 ? 11.133 8.802 -13.418 1.00 67.25 91 ALA A CA 1
ATOM 701 C C . ALA A 1 91 ? 11.616 7.502 -12.747 1.00 67.25 91 ALA A C 1
ATOM 703 O O . ALA A 1 91 ? 12.556 7.514 -11.955 1.00 67.25 91 ALA A O 1
ATOM 704 N N . CYS A 1 92 ? 11.047 6.357 -13.135 1.00 67.69 92 CYS A N 1
ATOM 705 C CA . CYS A 1 92 ? 11.484 5.052 -12.651 1.00 67.69 92 CYS A CA 1
ATOM 706 C C . CYS A 1 92 ? 12.906 4.699 -13.077 1.00 67.69 92 CYS A C 1
ATOM 708 O O . CYS A 1 92 ? 13.644 4.150 -12.269 1.00 67.69 92 CYS A O 1
ATOM 710 N N . LEU A 1 93 ? 13.291 5.002 -14.318 1.00 67.44 93 LEU A N 1
ATOM 711 C CA . LEU A 1 93 ? 14.622 4.690 -14.858 1.00 67.44 93 LEU A CA 1
ATOM 712 C C . LEU A 1 93 ? 15.744 5.499 -14.191 1.00 67.44 93 LEU A C 1
ATOM 714 O O . LEU A 1 93 ? 16.863 5.008 -14.078 1.00 67.44 93 LEU A O 1
ATOM 718 N N . ILE A 1 94 ? 15.442 6.723 -13.750 1.00 66.19 94 ILE A N 1
ATOM 719 C CA . ILE A 1 94 ? 16.400 7.624 -13.090 1.00 66.19 94 ILE A CA 1
ATOM 720 C C . ILE A 1 94 ? 16.527 7.306 -11.592 1.00 66.19 94 ILE A C 1
ATOM 722 O O . ILE A 1 94 ? 17.587 7.498 -11.002 1.00 66.19 94 ILE A O 1
ATOM 726 N N . SER A 1 95 ? 15.452 6.817 -10.971 1.00 66.81 95 SER A N 1
ATOM 727 C CA . SER A 1 95 ? 15.344 6.671 -9.515 1.00 66.81 95 SER A CA 1
ATOM 728 C C . SER A 1 95 ? 16.185 5.535 -8.915 1.00 66.81 95 SER A C 1
ATOM 730 O O . SER A 1 95 ? 16.614 5.651 -7.769 1.00 66.81 95 SER A O 1
ATOM 732 N N . ALA A 1 96 ? 16.456 4.459 -9.658 1.00 62.94 96 ALA A N 1
ATOM 733 C CA . ALA A 1 96 ? 17.274 3.339 -9.185 1.00 62.94 96 ALA A CA 1
ATOM 734 C C . ALA A 1 96 ? 18.061 2.692 -10.341 1.00 62.94 96 ALA A C 1
ATOM 736 O O . ALA A 1 96 ? 17.596 2.744 -11.483 1.00 62.94 96 ALA A O 1
ATOM 737 N N . PRO A 1 97 ? 19.208 2.027 -10.082 1.00 57.38 97 PRO A N 1
ATOM 738 C CA . PRO A 1 97 ? 19.916 1.260 -11.106 1.00 57.38 97 PRO A CA 1
ATOM 739 C C . PRO A 1 97 ? 18.980 0.206 -11.733 1.00 57.38 97 PRO A C 1
ATOM 741 O O . PRO A 1 97 ? 18.538 -0.723 -11.061 1.00 57.38 97 PRO A O 1
ATOM 744 N N . GLY A 1 98 ? 18.618 0.394 -13.008 1.00 61.78 98 GLY A N 1
ATOM 745 C CA . GLY A 1 98 ? 17.681 -0.460 -13.765 1.00 61.78 98 GLY A CA 1
ATOM 746 C C . GLY A 1 98 ? 16.175 -0.223 -13.511 1.00 61.78 98 GLY A C 1
ATOM 747 O O . GLY A 1 98 ? 15.325 -0.900 -14.094 1.00 61.78 98 GLY A O 1
ATOM 748 N N . GLY A 1 99 ? 15.834 0.781 -12.704 1.00 69.44 99 GLY A N 1
ATOM 749 C CA . GLY A 1 99 ? 14.480 1.293 -12.493 1.00 69.44 99 GLY A CA 1
ATOM 750 C C . GLY A 1 99 ? 13.465 0.347 -11.842 1.00 69.44 99 GLY A C 1
ATOM 751 O O . GLY A 1 99 ? 13.811 -0.673 -11.272 1.00 69.44 99 GLY A O 1
ATOM 752 N N . CYS A 1 100 ? 12.173 0.681 -11.906 1.00 67.38 100 CYS A N 1
ATOM 753 C CA . CYS A 1 100 ? 11.091 -0.020 -11.181 1.00 67.38 100 CYS A CA 1
ATOM 754 C C . CYS A 1 100 ? 10.773 -1.462 -11.656 1.00 67.38 100 CYS A C 1
ATOM 756 O O . CYS A 1 100 ? 9.776 -2.037 -11.239 1.00 67.38 100 CYS A O 1
ATOM 758 N N . ALA A 1 101 ? 11.565 -2.032 -12.565 1.00 66.75 101 ALA A N 1
ATOM 759 C CA . ALA A 1 101 ? 11.414 -3.398 -13.080 1.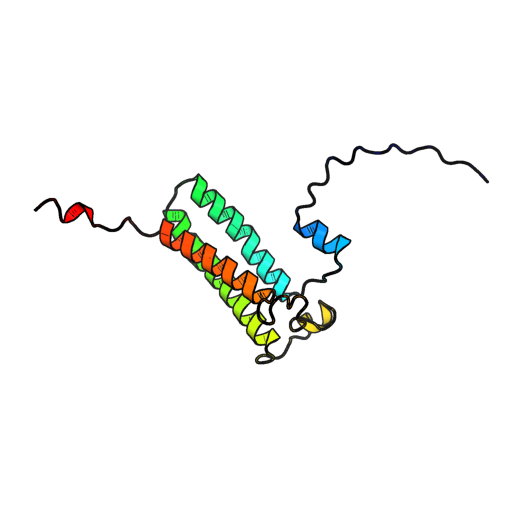00 66.75 101 ALA A CA 1
ATOM 760 C C . ALA A 1 101 ? 12.631 -4.266 -12.743 1.00 66.75 101 ALA A C 1
ATOM 762 O O . ALA A 1 101 ? 12.668 -5.435 -13.129 1.00 66.75 101 ALA A O 1
ATOM 763 N N . THR A 1 102 ? 13.627 -3.720 -12.033 1.00 65.75 102 THR A N 1
ATOM 764 C CA . THR A 1 102 ? 14.682 -4.552 -11.464 1.00 65.75 102 THR A CA 1
ATOM 765 C C . THR A 1 102 ? 14.149 -5.332 -10.280 1.00 65.75 102 THR A C 1
ATOM 767 O O . THR A 1 102 ? 13.605 -4.792 -9.315 1.00 65.75 102 THR A O 1
ATOM 770 N N . LYS A 1 103 ? 14.335 -6.645 -10.364 1.00 66.38 103 LYS A N 1
ATOM 771 C CA . LYS A 1 103 ? 14.010 -7.579 -9.298 1.00 66.38 103 LYS A CA 1
ATOM 772 C C . LYS A 1 103 ? 15.235 -7.719 -8.405 1.00 66.38 103 LYS A C 1
ATOM 774 O O . LYS A 1 103 ? 16.189 -8.408 -8.739 1.00 66.38 103 LYS A O 1
ATOM 779 N N . TRP A 1 104 ? 15.226 -6.982 -7.299 1.00 60.91 104 TRP A N 1
ATOM 780 C CA . TRP A 1 104 ? 16.332 -6.942 -6.337 1.00 60.91 104 TRP A CA 1
ATOM 781 C C . TRP A 1 104 ? 16.384 -8.168 -5.421 1.00 60.91 104 TRP A C 1
ATOM 783 O O . TRP A 1 104 ? 17.450 -8.529 -4.937 1.00 60.91 104 TRP A O 1
ATOM 793 N N . ILE A 1 105 ? 15.226 -8.779 -5.163 1.00 60.69 105 ILE A N 1
ATOM 794 C CA . ILE A 1 105 ? 15.060 -9.934 -4.280 1.00 60.69 105 ILE A CA 1
ATOM 795 C C . ILE A 1 105 ? 14.201 -10.946 -5.040 1.00 60.69 105 ILE A C 1
ATOM 797 O O . ILE A 1 105 ? 13.050 -10.654 -5.361 1.00 60.69 105 ILE A O 1
ATOM 801 N N . GLU A 1 106 ? 14.773 -12.114 -5.331 1.00 60.47 106 GLU A N 1
ATOM 802 C CA . GLU A 1 106 ? 14.101 -13.266 -5.949 1.00 60.47 106 GLU A CA 1
ATOM 803 C C . GLU A 1 106 ? 14.349 -14.534 -5.115 1.00 60.47 106 GLU A C 1
ATOM 805 O O . GLU A 1 106 ? 14.695 -15.586 -5.641 1.00 60.47 106 GLU A O 1
ATOM 810 N N . GLU A 1 107 ? 14.161 -14.462 -3.795 1.00 58.44 107 GLU A N 1
ATOM 811 C CA . GLU A 1 107 ? 14.484 -15.570 -2.872 1.00 58.44 107 GLU A CA 1
ATOM 812 C C . GLU A 1 107 ? 13.655 -16.855 -3.134 1.00 58.44 107 GLU A C 1
ATOM 814 O O . GLU A 1 107 ? 13.972 -17.923 -2.629 1.00 58.44 107 GLU A O 1
ATOM 819 N N . PHE A 1 108 ? 12.600 -16.780 -3.957 1.00 51.84 108 PHE A N 1
ATOM 820 C CA . PHE A 1 108 ? 11.739 -17.915 -4.326 1.00 51.84 108 PHE A CA 1
ATOM 821 C C . PHE A 1 108 ? 11.240 -17.872 -5.786 1.00 51.84 108 PHE A C 1
ATOM 823 O O . PHE A 1 108 ? 10.243 -18.512 -6.117 1.00 51.84 108 PHE A O 1
ATOM 830 N N . GLY A 1 109 ? 11.848 -17.065 -6.667 1.00 58.50 109 GLY A N 1
ATOM 831 C CA . GLY A 1 109 ? 11.417 -16.920 -8.074 1.00 58.50 109 GLY A CA 1
ATOM 832 C C . GLY A 1 109 ? 10.043 -16.252 -8.308 1.00 58.50 109 GLY A C 1
ATOM 833 O O . GLY A 1 109 ? 9.681 -15.989 -9.452 1.00 58.50 109 GLY A O 1
ATOM 834 N N . TYR A 1 110 ? 9.286 -15.948 -7.244 1.00 59.72 110 TYR A N 1
ATOM 835 C CA . TYR A 1 110 ? 7.993 -15.239 -7.284 1.00 59.72 110 TYR A CA 1
ATOM 836 C C . TYR A 1 110 ? 7.832 -14.178 -6.179 1.00 59.72 110 TYR A C 1
ATOM 838 O O . TYR A 1 110 ? 7.039 -13.247 -6.312 1.00 59.72 110 TYR A O 1
ATOM 846 N N . VAL A 1 111 ? 8.573 -14.296 -5.070 1.00 68.50 111 VAL A N 1
ATOM 847 C CA . VAL A 1 111 ? 8.490 -13.350 -3.949 1.00 68.50 111 VAL A CA 1
ATOM 848 C C . VAL A 1 111 ? 9.302 -12.109 -4.284 1.00 68.50 111 VAL A C 1
ATOM 850 O O . VAL A 1 111 ? 10.492 -12.037 -3.990 1.00 68.50 111 VAL A O 1
ATOM 853 N N . THR A 1 112 ? 8.644 -11.141 -4.911 1.00 77.38 112 THR A N 1
ATOM 854 C CA . THR A 1 112 ? 9.222 -9.826 -5.176 1.00 77.38 112 THR A CA 1
ATOM 855 C C . THR A 1 112 ? 8.686 -8.795 -4.186 1.00 77.38 112 THR A C 1
ATOM 857 O O . THR A 1 112 ? 7.677 -8.998 -3.503 1.00 77.38 112 THR A O 1
ATOM 860 N N . ILE A 1 113 ? 9.382 -7.663 -4.077 1.00 76.94 113 ILE A N 1
ATOM 861 C CA . ILE A 1 113 ? 9.015 -6.545 -3.195 1.00 76.94 113 ILE A CA 1
ATOM 862 C C . ILE A 1 113 ? 7.528 -6.138 -3.323 1.00 76.94 113 ILE A C 1
ATOM 864 O O . ILE A 1 113 ? 6.867 -6.024 -2.287 1.00 76.94 113 ILE A O 1
ATOM 868 N N . PRO A 1 114 ? 6.944 -5.959 -4.528 1.00 80.38 114 PRO A N 1
ATOM 869 C CA . PRO A 1 114 ? 5.526 -5.614 -4.641 1.00 80.38 114 PRO A CA 1
ATOM 870 C C . PRO A 1 114 ? 4.581 -6.728 -4.191 1.00 80.38 114 PRO A C 1
ATOM 872 O O . PRO A 1 114 ? 3.505 -6.412 -3.687 1.00 80.38 114 PRO A O 1
ATOM 875 N N . VAL A 1 115 ? 4.956 -8.005 -4.333 1.00 83.94 115 VAL A N 1
ATOM 876 C CA . VAL A 1 115 ? 4.139 -9.136 -3.860 1.00 83.94 115 VAL A CA 1
ATOM 877 C C . VAL A 1 115 ? 4.060 -9.122 -2.336 1.00 83.94 115 VAL A C 1
ATOM 879 O O . VAL A 1 115 ? 2.974 -9.266 -1.778 1.00 83.94 115 VAL A O 1
ATOM 882 N N . LEU A 1 116 ? 5.180 -8.866 -1.656 1.00 83.19 116 LEU A N 1
ATOM 883 C CA . LEU A 1 116 ? 5.213 -8.707 -0.198 1.00 83.19 116 LEU A CA 1
ATOM 884 C C . LEU A 1 116 ? 4.403 -7.491 0.276 1.00 83.19 116 LEU A C 1
ATOM 886 O O . LEU A 1 116 ? 3.701 -7.561 1.283 1.00 83.19 116 LEU A O 1
ATOM 890 N N . ALA A 1 117 ? 4.462 -6.377 -0.454 1.00 85.44 117 ALA A N 1
ATOM 891 C CA . ALA A 1 117 ? 3.636 -5.212 -0.145 1.00 85.44 117 ALA A CA 1
ATOM 892 C C . ALA A 1 117 ? 2.138 -5.510 -0.344 1.00 85.44 117 ALA A C 1
ATOM 894 O O . ALA A 1 117 ? 1.313 -5.136 0.490 1.00 85.44 117 ALA A O 1
ATOM 895 N N . LEU A 1 118 ? 1.783 -6.233 -1.412 1.00 87.81 118 LEU A N 1
ATOM 896 C CA . LEU A 1 118 ? 0.404 -6.617 -1.703 1.00 87.81 118 LEU A CA 1
ATOM 897 C C . LEU A 1 118 ? -0.180 -7.512 -0.603 1.00 87.81 118 LEU A C 1
ATOM 899 O O . LEU A 1 118 ? -1.307 -7.277 -0.164 1.00 87.81 118 LEU A O 1
ATOM 903 N N . THR A 1 119 ? 0.576 -8.504 -0.123 1.00 88.62 119 THR A N 1
ATOM 904 C CA . THR A 1 119 ? 0.124 -9.369 0.979 1.00 88.62 119 THR A CA 1
ATOM 905 C C . THR A 1 119 ? -0.047 -8.581 2.275 1.00 88.62 119 THR A C 1
ATOM 907 O O . THR A 1 119 ? -1.040 -8.783 2.973 1.00 88.62 119 THR A O 1
ATOM 910 N N . ALA A 1 120 ? 0.842 -7.628 2.571 1.00 88.06 120 ALA A N 1
ATOM 911 C CA . ALA A 1 120 ? 0.700 -6.748 3.729 1.00 88.06 120 ALA A CA 1
ATOM 912 C C . ALA A 1 120 ? -0.583 -5.897 3.661 1.00 88.06 120 ALA A C 1
ATOM 914 O O . ALA A 1 120 ? -1.352 -5.871 4.625 1.00 88.06 120 ALA A O 1
ATOM 915 N N . PHE A 1 121 ? -0.869 -5.256 2.520 1.00 89.94 121 PHE A N 1
ATOM 916 C CA . PHE A 1 121 ? -2.109 -4.489 2.344 1.00 89.94 121 PHE A CA 1
ATOM 917 C C . PHE A 1 121 ? -3.360 -5.374 2.418 1.00 89.94 121 PHE A C 1
ATOM 919 O O . PHE A 1 121 ? -4.347 -4.973 3.039 1.00 89.94 121 PHE A O 1
ATOM 926 N N . ALA A 1 122 ? -3.313 -6.585 1.854 1.00 90.56 122 ALA A N 1
ATOM 927 C CA . ALA A 1 122 ? -4.411 -7.546 1.932 1.00 90.56 122 ALA A CA 1
ATOM 928 C C . ALA A 1 122 ? -4.687 -7.994 3.377 1.00 90.56 122 ALA A C 1
ATOM 930 O O . ALA A 1 122 ? -5.844 -8.036 3.797 1.00 90.56 122 ALA A O 1
ATOM 931 N N . LEU A 1 123 ? -3.641 -8.265 4.165 1.00 89.50 123 LEU A N 1
ATOM 932 C CA . LEU A 1 123 ? -3.772 -8.604 5.584 1.00 89.50 123 LEU A CA 1
ATOM 933 C C . LEU A 1 123 ? -4.343 -7.435 6.393 1.00 89.50 123 LEU A C 1
ATOM 935 O O . LEU A 1 123 ? -5.281 -7.631 7.166 1.00 89.50 123 LEU A O 1
ATOM 939 N N . CYS A 1 124 ? -3.845 -6.211 6.186 1.00 88.00 124 CYS A N 1
ATOM 940 C CA . CYS A 1 124 ? -4.407 -5.018 6.828 1.00 88.00 124 CYS A CA 1
ATOM 941 C C . CYS A 1 124 ? -5.891 -4.830 6.482 1.00 88.00 124 CYS A C 1
ATOM 943 O O . CYS A 1 124 ? -6.697 -4.556 7.373 1.00 88.00 124 CYS A O 1
ATOM 945 N N . PHE A 1 125 ? -6.265 -5.011 5.213 1.00 88.81 125 PHE A N 1
ATOM 946 C CA . PHE A 1 125 ? -7.659 -4.945 4.777 1.00 88.81 125 PHE A CA 1
ATOM 947 C C . PHE A 1 125 ? -8.517 -6.018 5.460 1.00 88.81 125 PHE A C 1
ATOM 949 O O . PHE A 1 125 ? -9.587 -5.702 5.977 1.00 88.81 125 PHE A O 1
ATOM 956 N N . ALA A 1 126 ? -8.037 -7.264 5.528 1.00 89.00 126 ALA A N 1
ATOM 957 C CA . ALA A 1 126 ? -8.745 -8.362 6.181 1.00 89.00 126 ALA A CA 1
ATOM 958 C C . ALA A 1 126 ? -8.983 -8.089 7.676 1.00 89.00 126 ALA A C 1
ATOM 960 O O . ALA A 1 126 ? -10.106 -8.254 8.155 1.00 89.00 126 ALA A O 1
ATOM 961 N N . PHE A 1 127 ? -7.968 -7.611 8.405 1.00 86.25 127 PHE A N 1
ATOM 962 C CA . PHE A 1 127 ? -8.110 -7.263 9.823 1.00 86.25 127 PHE A CA 1
ATOM 963 C C . PHE A 1 127 ? -9.095 -6.112 10.053 1.00 86.25 127 PHE A C 1
ATOM 965 O O . PHE A 1 127 ? -9.932 -6.189 10.955 1.00 86.25 127 PHE A O 1
ATOM 972 N N . LEU A 1 128 ? -9.041 -5.068 9.222 1.00 86.12 128 LEU A N 1
ATOM 973 C CA . LEU A 1 128 ? -9.991 -3.954 9.295 1.00 86.12 128 LEU A CA 1
ATOM 974 C C . LEU A 1 128 ? -11.421 -4.411 8.987 1.00 86.12 128 LEU A C 1
ATOM 976 O O . LEU A 1 128 ? -12.356 -4.002 9.677 1.00 86.12 128 LEU A O 1
ATOM 980 N N . LEU A 1 129 ? -11.595 -5.293 8.001 1.00 85.94 129 LEU A N 1
ATOM 981 C CA . LEU A 1 129 ? -12.893 -5.859 7.643 1.00 85.94 129 LEU A CA 1
ATOM 982 C C . LEU A 1 129 ? -13.476 -6.705 8.785 1.00 85.94 129 LEU A C 1
ATOM 984 O O . LEU A 1 129 ? -14.634 -6.513 9.155 1.00 85.94 129 LEU A O 1
ATOM 988 N N . LEU A 1 130 ? -12.668 -7.579 9.391 1.00 84.00 130 LEU A N 1
ATOM 989 C CA . LEU A 1 130 ? -13.049 -8.374 10.565 1.00 84.00 130 LEU A CA 1
ATOM 990 C C . LEU A 1 130 ? -13.476 -7.488 11.746 1.00 84.00 130 LEU A C 1
ATOM 992 O O . LEU A 1 130 ? -14.489 -7.766 12.384 1.00 84.00 130 LEU A O 1
ATOM 996 N N . GLY A 1 131 ? -12.751 -6.398 12.013 1.00 78.69 131 GLY A N 1
ATOM 997 C CA . GLY A 1 131 ? -13.104 -5.443 13.069 1.00 78.69 131 GLY A CA 1
ATOM 998 C C . GLY A 1 131 ? -14.364 -4.616 12.771 1.00 78.69 131 GLY A C 1
ATOM 999 O O . GLY A 1 131 ? -15.093 -4.235 13.691 1.00 78.69 131 GLY A O 1
ATOM 1000 N N . ALA A 1 132 ? -14.646 -4.350 11.492 1.00 76.88 132 ALA A N 1
ATOM 1001 C CA . ALA A 1 132 ? -15.793 -3.558 11.051 1.00 76.88 132 ALA A CA 1
ATOM 1002 C C . ALA A 1 132 ? -17.116 -4.347 11.005 1.00 76.88 132 ALA A C 1
ATOM 1004 O O . ALA A 1 132 ? -18.194 -3.735 11.093 1.00 76.88 132 ALA A O 1
ATOM 1005 N N . LEU A 1 133 ? -17.047 -5.677 10.865 1.00 74.44 133 LEU A N 1
ATOM 1006 C CA . LEU A 1 133 ? -18.215 -6.553 10.846 1.00 74.44 133 LEU A CA 1
ATOM 1007 C C . LEU A 1 133 ? -18.805 -6.711 12.266 1.00 74.44 133 LEU A C 1
ATOM 1009 O O . LEU A 1 133 ? -18.071 -6.934 13.236 1.00 74.44 133 LEU A O 1
ATOM 1013 N N . PRO A 1 134 ? -20.135 -6.579 12.434 1.00 66.00 134 PRO A N 1
ATOM 1014 C CA . PRO A 1 134 ? -20.790 -6.989 13.671 1.00 66.00 134 PRO A CA 1
ATOM 1015 C C . PRO A 1 134 ? -20.621 -8.507 13.859 1.00 66.00 134 PRO A C 1
ATOM 1017 O O . PRO A 1 134 ? -20.576 -9.230 12.859 1.00 66.00 134 PRO A O 1
ATOM 1020 N N . PRO A 1 135 ? -20.517 -9.005 15.108 1.00 64.69 135 PRO A N 1
ATOM 1021 C CA . PRO A 1 135 ? -20.392 -10.437 15.355 1.00 64.69 135 PRO A CA 1
ATOM 1022 C C . PRO A 1 135 ? -21.544 -11.192 14.671 1.00 64.69 135 PRO A C 1
ATOM 1024 O O . PRO A 1 135 ? -22.667 -10.671 14.627 1.00 64.69 135 PRO A O 1
ATOM 1027 N N . PRO A 1 136 ? -21.286 -12.386 14.106 1.00 65.44 136 PRO A N 1
ATOM 1028 C CA . PRO A 1 136 ? -22.319 -13.173 13.449 1.00 65.44 136 PRO A CA 1
ATOM 1029 C C . PRO A 1 136 ? -23.493 -13.374 14.414 1.00 65.44 136 PRO A C 1
ATOM 1031 O O . PRO A 1 136 ? -23.306 -13.794 15.555 1.00 65.44 136 PRO A O 1
ATOM 1034 N N . ARG A 1 137 ? -24.701 -13.021 13.955 1.00 63.97 137 ARG A N 1
ATOM 1035 C CA . ARG A 1 137 ? -25.983 -13.080 14.686 1.00 63.97 137 ARG A CA 1
ATOM 1036 C C . ARG A 1 137 ? -26.441 -14.525 14.950 1.00 63.97 137 ARG A C 1
ATOM 1038 O O . ARG A 1 137 ? -27.576 -14.876 14.662 1.00 63.97 137 ARG A O 1
ATOM 1045 N N . LEU A 1 138 ? -25.559 -15.377 15.462 1.00 64.44 138 LEU A N 1
ATOM 1046 C CA . LEU A 1 138 ? -25.886 -16.764 15.798 1.00 64.44 138 LEU A CA 1
ATOM 1047 C C . LEU A 1 138 ? -26.606 -16.886 17.152 1.00 64.44 138 LEU A C 1
ATOM 1049 O O . LEU A 1 138 ? -27.239 -17.897 17.398 1.00 64.44 138 LEU A O 1
ATOM 1053 N N . ALA A 1 139 ? -26.610 -15.840 17.987 1.00 58.09 139 ALA A N 1
ATOM 1054 C CA . ALA A 1 139 ? -27.261 -15.874 19.301 1.00 58.09 139 ALA A CA 1
ATOM 1055 C C . ALA A 1 139 ? -28.775 -15.568 19.292 1.00 58.09 139 ALA A C 1
ATOM 1057 O O . ALA A 1 139 ? -29.440 -15.790 20.295 1.00 58.09 139 ALA A O 1
ATOM 1058 N N . THR A 1 140 ? -29.357 -15.050 18.201 1.00 59.62 140 THR A N 1
ATOM 1059 C CA . THR A 1 140 ? -30.807 -14.743 18.166 1.00 59.62 140 THR A CA 1
ATOM 1060 C C . THR A 1 140 ? -31.671 -15.913 17.699 1.00 59.62 140 THR A C 1
ATOM 1062 O O . THR A 1 140 ? -32.886 -15.769 17.654 1.00 59.62 140 THR A O 1
ATOM 1065 N N . VAL A 1 141 ? -31.067 -17.048 17.332 1.00 61.25 141 VAL A N 1
ATOM 1066 C CA . VAL A 1 141 ? -31.800 -18.244 16.873 1.00 61.25 141 VAL A CA 1
ATOM 1067 C C . VAL A 1 141 ? -32.042 -19.243 18.015 1.00 61.25 141 VAL A C 1
ATOM 1069 O O . VAL A 1 141 ? -32.945 -20.059 17.916 1.00 61.25 141 VAL A O 1
ATOM 1072 N N . GLU A 1 142 ? -31.329 -19.142 19.143 1.00 58.12 142 GLU A N 1
ATOM 1073 C CA . GLU A 1 142 ? -31.540 -20.014 20.319 1.00 58.12 142 GLU A CA 1
ATOM 1074 C C . GLU A 1 142 ? -32.655 -19.536 21.273 1.00 58.12 142 GLU A C 1
ATOM 1076 O O . GLU A 1 142 ? -32.851 -20.128 22.329 1.00 58.12 142 GLU A O 1
ATOM 1081 N N . ALA A 1 143 ? -33.398 -18.477 20.926 1.00 58.38 143 ALA A N 1
ATOM 1082 C CA . ALA A 1 143 ? -34.408 -17.866 21.800 1.00 58.38 143 ALA A CA 1
ATOM 1083 C C . ALA A 1 143 ? -35.863 -17.950 21.283 1.00 58.38 143 ALA A C 1
ATOM 1085 O O . ALA A 1 143 ? -36.699 -17.156 21.717 1.00 58.38 143 ALA A O 1
ATOM 1086 N N . THR A 1 144 ? -36.183 -18.885 20.383 1.00 58.50 144 THR A N 1
ATOM 1087 C CA . THR A 1 144 ? -37.565 -19.163 19.932 1.00 58.50 144 THR A CA 1
ATOM 1088 C C . THR A 1 144 ? -37.892 -20.638 19.982 1.00 58.50 144 THR A C 1
ATOM 1090 O O . THR A 1 144 ? -37.042 -21.414 19.495 1.00 58.50 144 THR A O 1
#

pLDDT: mean 71.98, std 14.14, range [39.91, 90.69]

Foldseek 3Di:
DDDDDDDDPDPPPDPPPPPVNCCVPPVVPQDFPLLVVLVVLVVVLVVQLVVCVVVLPLVSLVVSLVSLVVSLVSLVVLVCCLVVVDPFDPSQPVRGPNGSNDFPDCVPVPDGSSVVSNVVSVVSNVVSVVSNDDPPPPPVVVPD

Secondary structure (DSSP, 8-state):
--PPP------S------HHHHHHHHS-----HHHHHHHHHHHHHHHHHHHHHHHT-HHHHHHHTHHHHHHHHHHHHHHHHHTTSSPPPHHHHHHSTTGGG--S--TTSS--HHHHHHHHHHHHHHHHHHHHSPPPS-TTSTT-